Protein AF-A0A7S3HIJ9-F1 (afdb_monomer)

Mean predicted aligned error: 4.94 Å

Nearest PDB structures (foldseek):
  4xnn-assembly2_B  TM=7.256E-01  e=1.097E-03  Daphnia pulex
  5mcc-assembly1_A  TM=6.380E-01  e=1.237E-03  Daphnia pulex
  5oa5-assembly2_B  TM=7.187E-01  e=4.128E-03  Trichoderma reesei
  5mcc-assembly2_B  TM=6.391E-01  e=2.004E-03  Daphnia pulex
  4csi-assembly2_B  TM=5.732E-01  e=2.100E-02  Mycothermus thermophilus

Organism: NCBI:txid89044

Foldseek 3Di:
DAQPAPGADPPDWDWDKDWLDQFPDDDPNDEDLQCVVNFHAWMWTLWTDTQQKTWTFGKDFDASDDPPRTGDNVRIDPVTDTPDIGHPPDQCGHDDPSRVHHSSDDDDRDKDQDDDPNDGPDID

Sequence (124 aa):
VDMGADGPSCGCNVAFFLVSMPGQGGGDHYCDANCVGGHCCAEFDLLEMNVHTLQVTNHACSDYRKPPHDSQPSSCDHGGSPIVKFGNGAQDFGPGDRFTINADKPFEFKMEFPVEGGVLKGHI

Solvent-accessible surface area (backbone atoms only — not comparable to full-atom values): 6929 Å² total; per-residue (Å²): 87,71,64,58,90,84,37,47,50,95,92,48,72,55,73,46,68,48,52,41,62,41,15,80,59,68,96,88,19,65,28,27,30,78,24,59,96,78,18,13,12,35,25,37,34,70,32,43,26,33,33,56,32,42,33,24,33,44,16,58,39,77,41,80,84,53,85,60,17,45,31,59,72,92,46,28,36,66,84,45,51,74,79,42,78,39,55,85,85,58,51,61,38,18,69,43,90,83,19,76,42,33,44,72,47,72,48,88,82,82,81,43,71,51,63,56,96,88,38,80,74,54,71,87

pLDDT: mean 88.63, std 7.99, range [59.75, 96.81]

Secondary structure (DSSP, 8-state):
----SS-S-TT--EEEEEE-PPPSSSTT---BTT-GGG-B--EEEEEEEETTEEEEEEE--S--SSSS-PBPGGGS-SS-EEEEEE-SS-SSEESSTTSSEETTS---------EETTEE----

Radius of gyration: 16.37 Å; Cα contacts (8 Å, |Δi|>4): 286; chains: 1; bounding box: 32×30×43 Å

Structure (mmCIF, N/CA/C/O backbone):
data_AF-A0A7S3HIJ9-F1
#
_entry.id   AF-A0A7S3HIJ9-F1
#
loop_
_atom_site.group_PDB
_atom_site.id
_atom_site.type_symbol
_atom_site.label_atom_id
_atom_site.label_alt_id
_atom_site.label_comp_id
_atom_site.label_asym_id
_atom_site.label_entity_id
_atom_site.label_seq_id
_atom_site.pdbx_PDB_ins_code
_atom_site.Cartn_x
_atom_site.Cartn_y
_atom_site.Cartn_z
_atom_site.occupancy
_atom_site.B_iso_or_equiv
_atom_site.auth_seq_id
_atom_site.auth_comp_id
_atom_site.auth_asym_id
_atom_site.auth_atom_id
_atom_site.pdbx_PDB_model_num
ATOM 1 N N . VAL A 1 1 ? -11.502 -6.473 4.489 1.00 88.69 1 VAL A N 1
ATOM 2 C CA . VAL A 1 1 ? -10.280 -6.795 5.246 1.00 88.69 1 VAL A CA 1
ATOM 3 C C . VAL A 1 1 ? -10.690 -7.401 6.571 1.00 88.69 1 VAL A C 1
ATOM 5 O O . VAL A 1 1 ? -11.457 -6.787 7.302 1.00 88.69 1 VAL A O 1
ATOM 8 N N . ASP A 1 2 ? -10.231 -8.617 6.841 1.00 89.50 2 ASP A N 1
ATOM 9 C CA . ASP A 1 2 ? -10.400 -9.291 8.127 1.00 89.50 2 ASP A CA 1
ATOM 10 C C . ASP A 1 2 ? -9.009 -9.738 8.584 1.00 89.50 2 ASP A C 1
ATOM 12 O O . ASP A 1 2 ? -8.343 -10.491 7.873 1.00 89.50 2 ASP A O 1
ATOM 16 N N . MET A 1 3 ? -8.541 -9.198 9.710 1.00 85.75 3 MET A N 1
ATOM 17 C CA . MET A 1 3 ? -7.219 -9.499 10.267 1.00 85.75 3 MET A CA 1
ATOM 18 C C . MET A 1 3 ? -7.245 -10.690 11.239 1.00 85.75 3 MET A C 1
ATOM 20 O O . MET A 1 3 ? -6.184 -11.118 11.691 1.00 85.75 3 MET A O 1
ATOM 24 N N . GLY A 1 4 ? -8.424 -11.246 11.543 1.00 82.19 4 GLY A N 1
ATOM 25 C CA . GLY A 1 4 ? -8.604 -12.262 12.576 1.00 82.19 4 GLY A CA 1
ATOM 26 C C . GLY A 1 4 ? -8.505 -11.705 14.002 1.00 82.19 4 GLY A C 1
ATOM 27 O O . GLY A 1 4 ? -8.259 -10.520 14.217 1.00 82.19 4 GLY A O 1
ATOM 28 N N . ALA A 1 5 ? -8.719 -12.573 14.997 1.00 77.75 5 ALA A N 1
ATOM 29 C CA . ALA A 1 5 ? -8.605 -12.198 16.408 1.00 77.75 5 ALA A CA 1
ATOM 30 C C . ALA A 1 5 ? -7.161 -11.780 16.743 1.00 77.75 5 ALA A C 1
ATOM 32 O O . ALA A 1 5 ? -6.223 -12.486 16.376 1.00 77.75 5 ALA A O 1
ATOM 33 N N . ASP A 1 6 ? -7.008 -10.635 17.415 1.00 81.94 6 ASP A N 1
ATOM 34 C CA . ASP A 1 6 ? -5.747 -9.968 17.791 1.00 81.94 6 ASP A CA 1
ATOM 35 C C . ASP A 1 6 ? -4.863 -9.464 16.635 1.00 81.94 6 ASP A C 1
ATOM 37 O O . ASP A 1 6 ? -4.007 -8.610 16.864 1.00 81.94 6 ASP A O 1
ATOM 41 N N . GLY A 1 7 ? -5.099 -9.926 15.402 1.00 89.56 7 GLY A N 1
ATOM 42 C CA . GLY A 1 7 ? -4.424 -9.488 14.182 1.00 89.56 7 GLY A CA 1
ATOM 43 C C . GLY A 1 7 ? -2.884 -9.475 14.243 1.00 89.56 7 GLY A C 1
ATOM 44 O O . GLY A 1 7 ? -2.250 -9.930 15.197 1.00 89.56 7 GLY A O 1
ATOM 45 N N . PRO A 1 8 ? -2.215 -8.975 13.195 1.00 94.06 8 PRO A N 1
ATOM 46 C CA . PRO A 1 8 ? -0.783 -8.69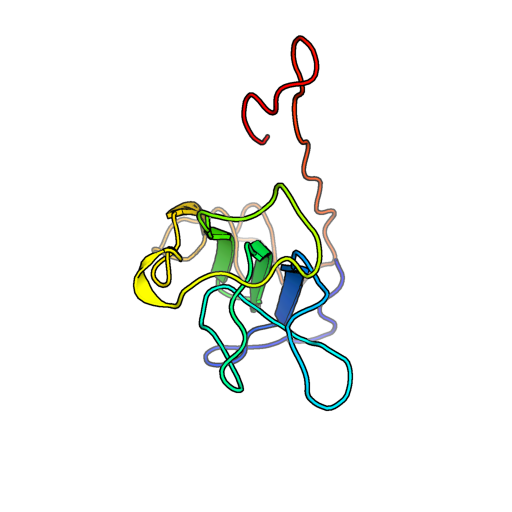6 13.242 1.00 94.06 8 PRO A CA 1
ATOM 47 C C . PRO A 1 8 ? -0.525 -7.498 14.162 1.00 94.06 8 PRO A C 1
ATOM 49 O O . PRO A 1 8 ? -1.180 -6.467 14.023 1.00 94.06 8 PRO A O 1
ATOM 52 N N . SER A 1 9 ? 0.451 -7.601 15.065 1.00 91.62 9 SER A N 1
ATOM 53 C CA . SER A 1 9 ? 0.818 -6.520 15.995 1.00 91.62 9 SER A CA 1
ATOM 54 C C . SER A 1 9 ? 2.098 -5.788 15.553 1.00 91.62 9 SER A C 1
ATOM 56 O O . SER A 1 9 ? 2.566 -5.933 14.422 1.00 91.62 9 SER A O 1
ATOM 58 N N . CYS A 1 10 ? 2.662 -4.964 16.438 1.00 91.75 10 CYS A N 1
ATOM 59 C CA . CYS A 1 10 ? 3.869 -4.180 16.202 1.00 91.75 10 CYS A CA 1
ATOM 60 C C . CYS A 1 10 ? 5.024 -5.042 15.666 1.00 91.75 10 CYS A C 1
ATOM 62 O O . CYS A 1 10 ? 5.379 -6.063 16.252 1.00 91.75 10 CYS A O 1
ATOM 64 N N . GLY A 1 11 ? 5.641 -4.584 14.575 1.00 92.56 11 GLY A N 1
ATOM 65 C CA . GLY A 1 11 ? 6.736 -5.284 13.897 1.00 92.56 11 GLY A CA 1
ATOM 66 C C . GLY A 1 11 ? 6.286 -6.251 12.798 1.00 92.56 11 GLY A C 1
ATOM 67 O O . GLY A 1 11 ? 7.115 -6.652 11.987 1.00 92.56 11 GLY A O 1
ATOM 68 N N . CYS A 1 12 ? 4.996 -6.584 12.719 1.00 95.12 12 CYS A N 1
ATOM 69 C CA . CYS A 1 12 ? 4.427 -7.296 11.577 1.00 95.12 12 CYS A CA 1
ATOM 70 C C . CYS A 1 12 ? 3.916 -6.308 10.516 1.00 95.12 12 CYS A C 1
ATOM 72 O O . CYS A 1 12 ? 3.445 -5.218 10.855 1.00 95.12 12 CYS A O 1
ATOM 74 N N . ASN A 1 13 ? 3.978 -6.721 9.247 1.00 95.06 13 ASN A N 1
ATOM 75 C CA . ASN A 1 13 ? 3.373 -6.028 8.111 1.00 95.06 13 ASN A CA 1
ATOM 76 C C . ASN A 1 13 ? 2.563 -7.044 7.294 1.00 95.06 13 ASN A C 1
ATOM 78 O O . ASN A 1 13 ? 3.116 -8.029 6.803 1.00 95.06 13 ASN A O 1
ATOM 82 N N . VAL A 1 14 ? 1.255 -6.827 7.194 1.00 94.88 14 VAL A N 1
ATOM 83 C CA . VAL A 1 14 ? 0.394 -7.498 6.221 1.00 94.88 14 VAL A CA 1
ATOM 84 C C . VAL A 1 14 ? 0.260 -6.569 5.032 1.00 94.88 14 VAL A C 1
ATOM 86 O O . VAL A 1 14 ? -0.377 -5.519 5.130 1.00 94.88 14 VAL A O 1
ATOM 89 N N . ALA A 1 15 ? 0.865 -6.993 3.927 1.00 95.94 15 ALA A N 1
ATOM 90 C CA . ALA A 1 15 ? 0.928 -6.224 2.702 1.00 95.94 15 ALA A CA 1
ATOM 91 C C . ALA A 1 15 ? -0.046 -6.771 1.647 1.00 95.94 15 ALA A C 1
ATOM 93 O O . ALA A 1 15 ? -0.108 -7.979 1.405 1.00 95.94 15 ALA A O 1
ATOM 94 N N . PHE A 1 16 ? -0.785 -5.878 0.995 1.00 95.69 16 PHE A N 1
ATOM 95 C CA . PHE A 1 16 ? -1.475 -6.139 -0.263 1.00 95.69 16 PHE A CA 1
ATOM 96 C C . PHE A 1 16 ? -1.103 -5.030 -1.239 1.00 95.69 16 PHE A C 1
ATOM 98 O O . PHE A 1 16 ? -1.376 -3.859 -0.989 1.00 95.69 16 PHE A O 1
ATOM 105 N N . PHE A 1 17 ? -0.449 -5.396 -2.331 1.00 96.75 17 PHE A N 1
ATOM 106 C CA . PHE A 1 17 ? 0.225 -4.447 -3.204 1.00 96.75 17 PHE A CA 1
ATOM 107 C C . PHE A 1 17 ? 0.254 -4.962 -4.640 1.00 96.75 17 PHE A C 1
ATOM 109 O O . PHE A 1 17 ? -0.045 -6.127 -4.918 1.00 96.75 17 PHE A O 1
ATOM 116 N N . LEU A 1 18 ? 0.554 -4.058 -5.565 1.00 95.25 18 LEU A N 1
ATOM 117 C CA . LEU A 1 18 ? 0.685 -4.334 -6.987 1.00 95.25 18 LEU A CA 1
ATOM 118 C C . LEU A 1 18 ? 2.113 -4.033 -7.413 1.00 95.25 18 LEU A C 1
ATOM 120 O O . LEU A 1 18 ? 2.640 -2.975 -7.090 1.00 95.25 18 LEU A O 1
ATOM 124 N N . VAL A 1 19 ? 2.695 -4.918 -8.211 1.00 93.94 19 VAL A N 1
ATOM 125 C CA . VAL A 1 19 ? 4.009 -4.716 -8.824 1.00 93.94 19 VAL A CA 1
ATOM 126 C C . VAL A 1 19 ? 3.908 -4.857 -10.332 1.00 93.94 19 VAL A C 1
ATOM 128 O O . VAL A 1 19 ? 3.107 -5.636 -10.858 1.00 93.94 19 VAL A O 1
ATOM 131 N N . SER A 1 20 ? 4.738 -4.107 -11.047 1.00 92.31 20 SER A N 1
ATOM 132 C CA . SER A 1 20 ? 4.823 -4.176 -12.505 1.00 92.31 20 SER A CA 1
ATOM 133 C C . SER A 1 20 ? 5.700 -5.352 -12.929 1.00 92.31 20 SER A C 1
ATOM 135 O O . SER A 1 20 ? 6.756 -5.166 -13.513 1.00 92.31 20 SER A O 1
ATOM 137 N N . MET A 1 21 ? 5.283 -6.576 -12.622 1.00 91.81 21 MET A N 1
ATOM 138 C CA . MET A 1 21 ? 5.952 -7.788 -13.103 1.00 91.81 21 MET A CA 1
ATOM 139 C C . MET A 1 21 ? 5.767 -7.968 -14.625 1.00 91.81 21 MET A C 1
ATOM 141 O O . MET A 1 21 ? 4.773 -7.499 -15.188 1.00 91.81 21 MET A O 1
ATOM 145 N N . PRO A 1 22 ? 6.670 -8.686 -15.320 1.00 90.50 22 PRO A N 1
ATOM 146 C CA . PRO A 1 22 ? 7.808 -9.441 -14.780 1.00 90.50 22 PRO A CA 1
ATOM 147 C C . PRO A 1 22 ? 9.105 -8.622 -14.665 1.00 90.50 22 PRO A C 1
ATOM 149 O O . PRO A 1 22 ? 9.388 -7.789 -15.531 1.00 90.50 22 PRO A O 1
ATOM 152 N N . GLY A 1 23 ? 9.928 -8.948 -13.661 1.00 87.12 23 GLY A N 1
ATOM 153 C CA . GLY A 1 23 ? 11.345 -8.565 -13.575 1.00 87.12 23 GLY A CA 1
ATOM 154 C C . GLY A 1 23 ? 12.256 -9.437 -14.458 1.00 87.12 23 GLY A C 1
ATOM 155 O O . GLY A 1 23 ? 11.876 -10.539 -14.879 1.00 87.12 23 GLY A O 1
ATOM 156 N N . GLN A 1 24 ? 13.467 -8.958 -14.783 1.00 79.94 24 GLN A N 1
ATOM 157 C CA . GLN A 1 24 ? 14.401 -9.711 -15.636 1.00 79.94 24 GLN A CA 1
ATOM 158 C C . GLN A 1 24 ? 15.154 -10.815 -14.893 1.00 79.94 24 GLN A C 1
ATOM 160 O O . GLN A 1 24 ? 16.245 -10.605 -14.378 1.00 79.94 24 GLN A O 1
ATOM 165 N N . GLY A 1 25 ? 14.652 -12.043 -15.010 1.00 73.06 25 GLY A N 1
ATOM 166 C CA . GLY A 1 25 ? 15.352 -13.252 -14.569 1.00 73.06 25 GLY A CA 1
ATOM 167 C C . GLY A 1 25 ? 14.912 -13.750 -13.193 1.00 73.06 25 GLY A C 1
ATOM 168 O O . GLY A 1 25 ? 14.113 -13.111 -12.525 1.00 73.06 25 GLY A O 1
ATOM 169 N N . GLY A 1 26 ? 15.413 -14.936 -12.826 1.00 67.06 26 GLY A N 1
ATOM 170 C CA . GLY A 1 26 ? 15.165 -15.591 -11.535 1.00 67.06 26 GLY A CA 1
ATOM 171 C C . GLY A 1 26 ? 13.742 -16.138 -11.320 1.00 67.06 26 GLY A C 1
ATOM 172 O O . GLY A 1 26 ? 12.756 -15.507 -11.677 1.00 67.06 26 GLY A O 1
ATOM 173 N N . GLY A 1 27 ? 13.654 -17.319 -10.693 1.00 79.19 27 GLY A N 1
ATOM 174 C CA . GLY A 1 27 ? 12.457 -17.834 -10.007 1.00 79.19 27 GLY A CA 1
ATOM 175 C C . GLY A 1 27 ? 11.097 -17.558 -10.665 1.00 79.19 27 GLY A C 1
ATOM 176 O O . GLY A 1 27 ? 10.807 -18.055 -11.749 1.00 79.19 27 GLY A O 1
ATOM 177 N N . ASP A 1 28 ? 10.256 -16.819 -9.947 1.00 88.81 28 ASP A N 1
ATOM 178 C CA . ASP A 1 28 ? 8.882 -16.435 -10.286 1.00 88.81 28 ASP A CA 1
ATOM 179 C C . ASP A 1 28 ? 8.780 -15.059 -10.973 1.00 88.81 28 ASP A C 1
ATOM 181 O O . ASP A 1 28 ? 7.675 -14.552 -11.169 1.00 88.81 28 ASP A O 1
ATOM 185 N N . HIS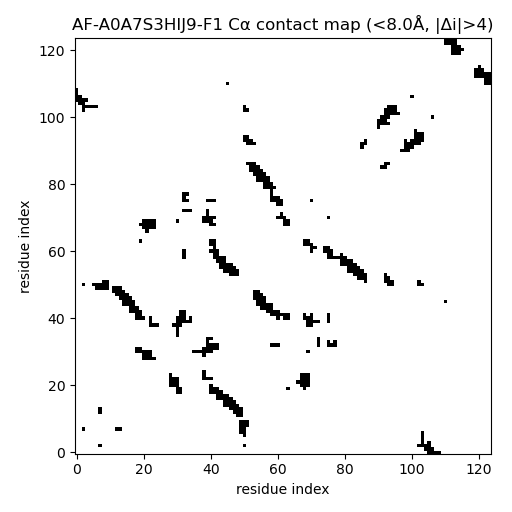 A 1 29 ? 9.915 -14.478 -11.384 1.00 90.88 29 HIS A N 1
ATOM 186 C CA . HIS A 1 29 ? 10.021 -13.155 -12.008 1.00 90.88 29 HIS A CA 1
ATOM 187 C C . HIS A 1 29 ? 9.552 -11.985 -11.136 1.00 90.88 29 HIS A C 1
ATOM 189 O O . HIS A 1 29 ? 9.166 -10.938 -11.671 1.00 90.88 29 HIS A O 1
ATOM 195 N N . TYR A 1 30 ? 9.556 -12.155 -9.814 1.00 93.31 30 TYR A N 1
ATOM 196 C CA . TYR A 1 30 ? 9.210 -11.088 -8.888 1.00 93.31 30 TYR A CA 1
ATOM 197 C C . TYR A 1 30 ? 10.169 -9.892 -9.006 1.00 93.31 30 TYR A C 1
ATOM 199 O O . TYR A 1 30 ? 11.370 -10.044 -9.234 1.00 93.31 30 TYR A O 1
ATOM 207 N N . CYS A 1 31 ? 9.605 -8.698 -8.860 1.00 93.31 31 CYS A N 1
ATOM 208 C CA . CYS A 1 31 ? 10.300 -7.422 -8.781 1.00 93.31 31 CYS A CA 1
ATOM 209 C C . CYS A 1 31 ? 9.471 -6.480 -7.902 1.00 93.31 31 CYS A C 1
ATOM 211 O O . CYS A 1 31 ? 8.253 -6.640 -7.818 1.00 93.31 31 CYS A O 1
ATOM 213 N N . ASP A 1 32 ? 10.119 -5.494 -7.290 1.00 95.25 32 ASP A N 1
ATOM 214 C CA . ASP A 1 32 ? 9.473 -4.432 -6.510 1.00 95.25 32 ASP A CA 1
ATOM 215 C C . ASP A 1 32 ? 10.308 -3.147 -6.549 1.00 95.25 32 ASP A C 1
ATOM 217 O O . ASP A 1 32 ? 11.369 -3.109 -7.181 1.00 95.25 3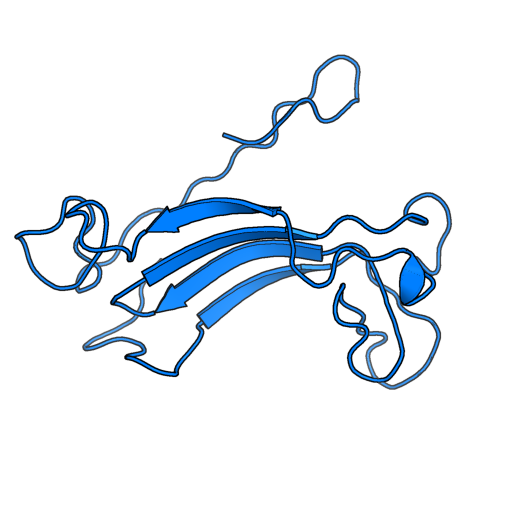2 ASP A O 1
ATOM 221 N N . ALA A 1 33 ? 9.850 -2.064 -5.922 1.00 95.88 33 ALA A N 1
ATOM 222 C CA . ALA A 1 33 ? 10.585 -0.804 -5.988 1.00 95.88 33 ALA A CA 1
ATOM 223 C C . ALA A 1 33 ? 11.857 -0.811 -5.132 1.00 95.88 33 ALA A C 1
ATOM 225 O O . ALA A 1 33 ? 12.765 -0.024 -5.398 1.00 95.88 33 ALA A O 1
ATOM 226 N N . ASN A 1 34 ? 11.948 -1.727 -4.163 1.00 95.44 34 ASN A N 1
ATOM 227 C CA . ASN A 1 34 ? 13.132 -1.959 -3.335 1.00 95.44 34 ASN A CA 1
ATOM 228 C C . ASN A 1 34 ? 14.200 -2.813 -4.033 1.00 95.44 34 ASN A C 1
ATOM 230 O O . ASN A 1 34 ? 15.292 -3.014 -3.490 1.00 95.44 34 ASN A O 1
ATOM 234 N N . CYS A 1 35 ? 13.914 -3.294 -5.244 1.00 92.94 35 CYS A N 1
ATOM 235 C CA . CYS A 1 35 ? 14.802 -4.132 -6.034 1.00 92.94 35 CYS A CA 1
ATOM 236 C C . CYS A 1 35 ? 15.193 -5.434 -5.325 1.00 92.94 35 CYS A C 1
ATOM 238 O O . CYS A 1 35 ? 16.348 -5.876 -5.418 1.00 92.94 35 CYS A O 1
ATOM 240 N N . VAL A 1 36 ? 14.271 -6.045 -4.577 1.00 91.44 36 VAL A N 1
ATOM 241 C CA . VAL A 1 36 ? 14.557 -7.296 -3.868 1.00 91.44 36 VAL A CA 1
ATOM 242 C C . VAL A 1 36 ? 14.982 -8.371 -4.871 1.00 91.44 36 VAL A C 1
ATOM 244 O O . VAL A 1 36 ? 14.394 -8.550 -5.933 1.00 91.44 36 VAL A O 1
ATOM 247 N N . GLY A 1 37 ? 16.079 -9.069 -4.565 1.00 88.62 37 GLY A N 1
ATO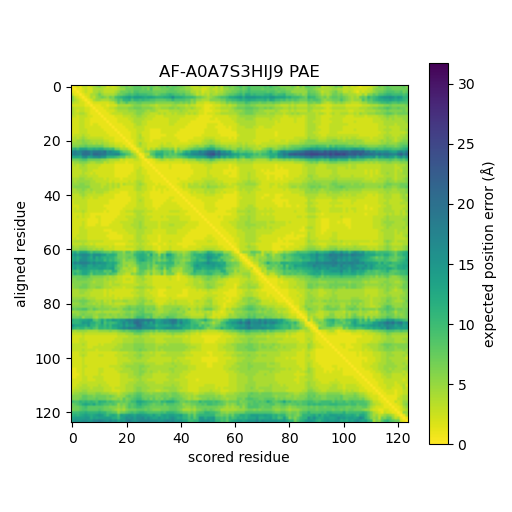M 248 C CA . GLY A 1 37 ? 16.659 -10.055 -5.484 1.00 88.62 37 GLY A CA 1
ATOM 249 C C . GLY A 1 37 ? 17.370 -9.456 -6.707 1.00 88.62 37 GLY A C 1
ATOM 250 O O . GLY A 1 37 ? 17.895 -10.213 -7.516 1.00 88.62 37 GLY A O 1
ATOM 251 N N . GLY A 1 38 ? 17.460 -8.126 -6.811 1.00 89.56 38 GLY A N 1
ATOM 252 C CA . GLY A 1 38 ? 18.141 -7.416 -7.896 1.00 89.56 38 GLY A CA 1
ATOM 253 C C . GLY A 1 38 ? 17.242 -7.016 -9.068 1.00 89.56 38 GLY A C 1
ATOM 254 O O . GLY A 1 38 ? 17.776 -6.560 -10.078 1.00 89.56 38 GLY A O 1
ATOM 255 N N . HIS A 1 39 ? 15.921 -7.166 -8.942 1.00 90.88 39 HIS A N 1
ATOM 256 C CA . HIS A 1 39 ? 14.942 -6.841 -9.985 1.00 90.88 39 HIS A CA 1
ATOM 257 C C . HIS A 1 39 ? 14.023 -5.727 -9.503 1.00 90.88 39 HIS A C 1
ATOM 259 O O . HIS A 1 39 ? 13.350 -5.885 -8.486 1.00 90.88 39 HIS A O 1
ATOM 265 N N . CYS A 1 40 ? 13.993 -4.608 -10.221 1.00 92.19 40 CYS A N 1
ATOM 266 C CA . CYS A 1 40 ? 13.266 -3.423 -9.783 1.00 92.19 40 CYS A CA 1
ATOM 267 C C . CYS A 1 40 ? 12.041 -3.203 -10.656 1.00 92.19 40 CYS A C 1
ATOM 269 O O . CYS A 1 40 ? 12.154 -3.241 -11.875 1.00 92.19 40 CYS A O 1
ATOM 271 N N . CYS A 1 41 ? 10.893 -2.857 -10.097 1.00 93.50 41 CYS A N 1
ATOM 272 C CA . CYS A 1 41 ? 9.774 -2.386 -10.907 1.00 93.50 41 CYS A CA 1
ATOM 273 C C . CYS A 1 41 ? 8.859 -1.463 -10.114 1.00 93.50 41 CYS A C 1
ATOM 275 O O . CYS A 1 41 ? 8.953 -1.377 -8.894 1.00 93.50 41 CYS A O 1
ATOM 277 N N . ALA A 1 42 ? 7.996 -0.727 -10.819 1.00 93.31 42 ALA A N 1
ATOM 278 C CA . ALA A 1 42 ? 7.044 0.156 -10.157 1.00 93.31 42 ALA A CA 1
ATOM 279 C C . ALA A 1 42 ? 6.095 -0.658 -9.267 1.00 93.31 42 ALA A C 1
ATOM 281 O O . ALA A 1 42 ? 5.570 -1.692 -9.697 1.00 93.31 42 ALA A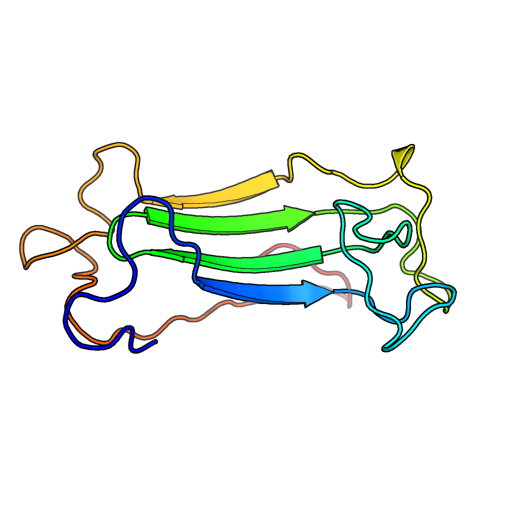 O 1
ATOM 282 N N . GLU A 1 43 ? 5.863 -0.141 -8.068 1.00 94.62 43 GLU A N 1
ATOM 283 C CA . GLU A 1 43 ? 5.108 -0.777 -6.995 1.00 94.62 43 GLU A CA 1
ATOM 284 C C . GLU A 1 43 ? 4.038 0.191 -6.478 1.00 94.62 43 GLU A C 1
ATOM 286 O O . GLU A 1 43 ? 4.208 1.416 -6.455 1.00 94.62 43 GLU A O 1
ATOM 291 N N . PHE A 1 44 ? 2.883 -0.355 -6.127 1.00 94.25 44 PHE A N 1
ATOM 292 C CA . PHE A 1 44 ? 1.798 0.390 -5.516 1.00 94.25 44 PHE A CA 1
ATOM 293 C C . PHE A 1 44 ? 1.250 -0.403 -4.340 1.00 94.25 44 PHE A C 1
ATOM 295 O O . PHE A 1 44 ? 0.528 -1.391 -4.515 1.00 94.25 44 PHE A O 1
ATOM 302 N N . ASP A 1 45 ? 1.553 0.076 -3.145 1.00 96.81 45 ASP A N 1
ATOM 303 C CA . ASP A 1 45 ? 1.135 -0.535 -1.902 1.00 96.81 45 ASP A CA 1
ATOM 304 C C . ASP A 1 45 ? -0.267 -0.081 -1.549 1.00 96.81 45 ASP A C 1
ATOM 306 O O . ASP A 1 45 ? -0.484 1.027 -1.055 1.00 96.81 45 ASP A O 1
ATOM 310 N N . LEU A 1 46 ? -1.241 -0.946 -1.830 1.00 94.62 46 LEU A N 1
ATOM 311 C CA . LEU A 1 46 ? -2.643 -0.684 -1.520 1.00 94.62 46 LEU A CA 1
ATOM 312 C C . LEU A 1 46 ? -2.878 -0.731 -0.010 1.00 94.62 46 LEU A C 1
ATOM 314 O O . LEU A 1 46 ? -3.708 0.015 0.495 1.00 94.62 46 LEU A O 1
ATOM 318 N N . LEU A 1 47 ? -2.182 -1.625 0.692 1.00 94.25 47 LEU A N 1
ATOM 319 C CA . LEU A 1 47 ? -2.249 -1.804 2.137 1.00 94.25 47 LEU A CA 1
ATOM 320 C C . LEU A 1 47 ? -0.891 -2.280 2.652 1.00 94.25 47 LEU A C 1
ATOM 322 O O . LEU A 1 47 ? -0.510 -3.404 2.356 1.00 94.25 47 LEU A O 1
ATOM 326 N N . GLU A 1 48 ? -0.224 -1.482 3.479 1.00 95.88 48 GLU A N 1
ATOM 327 C CA . GLU A 1 48 ? 0.842 -1.921 4.387 1.00 95.88 48 GLU A CA 1
ATOM 328 C C . GLU A 1 48 ? 0.384 -1.668 5.817 1.00 95.88 48 GLU A C 1
ATOM 330 O O . GLU A 1 48 ? 0.249 -0.517 6.248 1.00 95.88 48 GLU A O 1
ATOM 335 N N . MET A 1 49 ? 0.063 -2.724 6.559 1.00 94.31 49 MET A N 1
ATOM 336 C CA . MET A 1 49 ? -0.645 -2.531 7.820 1.00 94.31 49 MET A CA 1
ATOM 337 C C . MET A 1 49 ? -0.401 -3.609 8.866 1.00 94.31 49 MET A C 1
ATOM 339 O O . MET A 1 49 ? -0.012 -4.743 8.597 1.00 94.31 49 MET A O 1
ATOM 343 N N . ASN A 1 50 ? -0.721 -3.236 10.093 1.00 94.75 50 ASN A N 1
ATOM 344 C CA . ASN A 1 50 ? -1.010 -4.122 11.211 1.00 94.75 50 ASN A CA 1
ATOM 345 C C . ASN A 1 50 ? -2.180 -3.503 11.994 1.00 94.75 50 ASN A C 1
ATOM 347 O O . ASN A 1 50 ? -2.739 -2.501 11.553 1.00 94.75 50 ASN A O 1
ATOM 351 N N . VAL A 1 51 ? -2.576 -4.045 13.145 1.00 93.44 51 VAL A N 1
ATOM 352 C CA . VAL A 1 51 ? -3.739 -3.498 13.876 1.00 93.44 51 VAL A CA 1
ATOM 353 C C . VAL A 1 51 ? -3.529 -2.069 14.403 1.00 93.44 51 VAL A C 1
ATOM 355 O O . VAL A 1 51 ? -4.485 -1.424 14.819 1.00 93.44 51 VAL A O 1
ATOM 358 N N . HIS A 1 52 ? -2.300 -1.544 14.398 1.00 92.44 52 HIS A N 1
ATOM 359 C CA . HIS A 1 52 ? -1.956 -0.229 14.953 1.00 92.44 52 HIS A CA 1
ATOM 360 C C . HIS A 1 52 ? -1.680 0.850 13.901 1.00 92.44 52 HIS A C 1
ATOM 362 O O . HIS A 1 52 ? -1.701 2.035 14.231 1.00 92.44 52 HIS A O 1
ATOM 368 N N . THR A 1 53 ? -1.372 0.465 12.664 1.00 93.50 53 THR A N 1
ATOM 369 C CA . THR A 1 53 ? -0.978 1.395 11.603 1.00 93.50 53 THR A CA 1
ATOM 370 C C . THR A 1 53 ? -1.413 0.860 10.250 1.00 93.50 53 THR A C 1
ATOM 372 O O . THR A 1 53 ? -1.388 -0.347 10.023 1.00 93.50 53 THR A O 1
ATOM 375 N N . LEU A 1 54 ? -1.769 1.768 9.347 1.00 93.62 54 LEU A N 1
ATOM 376 C CA . LEU A 1 54 ? -2.076 1.469 7.953 1.00 93.62 54 LEU A CA 1
ATOM 377 C C . LEU A 1 54 ? -1.446 2.545 7.081 1.00 93.62 54 LEU A C 1
ATOM 379 O O . LEU A 1 54 ? -1.595 3.740 7.353 1.00 93.62 54 LEU A O 1
ATOM 383 N N . GLN A 1 55 ? -0.756 2.114 6.036 1.00 94.00 55 GLN A N 1
ATOM 384 C CA . GLN A 1 55 ? -0.164 2.984 5.040 1.00 94.00 55 GLN A CA 1
ATOM 385 C C . GLN A 1 55 ? -0.568 2.527 3.639 1.00 94.00 55 GLN A C 1
ATOM 387 O O . GLN A 1 55 ? -0.743 1.337 3.382 1.00 94.00 55 GLN A O 1
ATOM 392 N N . VAL A 1 56 ? -0.745 3.505 2.761 1.00 94.38 56 VAL A N 1
ATOM 393 C CA . VAL A 1 56 ? -0.907 3.305 1.324 1.00 94.38 56 VAL A CA 1
ATOM 394 C C . VAL A 1 56 ? 0.173 4.141 0.654 1.00 94.38 56 VAL A C 1
ATOM 396 O O . VAL A 1 56 ? 0.291 5.336 0.959 1.00 94.38 56 VAL A O 1
ATOM 399 N N . THR A 1 57 ? 0.961 3.530 -0.224 1.00 94.62 57 THR A N 1
ATOM 400 C CA . THR A 1 57 ? 2.202 4.126 -0.735 1.00 94.62 57 THR A CA 1
ATOM 401 C C . THR A 1 57 ? 2.327 3.899 -2.231 1.00 94.62 57 THR A C 1
ATOM 403 O O . THR A 1 57 ? 2.125 2.794 -2.724 1.00 94.62 57 THR A O 1
ATOM 406 N N . ASN A 1 58 ? 2.678 4.943 -2.984 1.00 92.81 58 ASN A N 1
ATOM 407 C CA . ASN A 1 58 ? 3.103 4.759 -4.367 1.00 92.81 58 ASN A CA 1
ATOM 408 C C . ASN A 1 58 ? 4.630 4.725 -4.451 1.00 92.81 58 ASN A C 1
ATOM 410 O O . ASN A 1 58 ? 5.299 5.590 -3.887 1.00 92.81 58 ASN A O 1
ATOM 414 N N . HIS A 1 59 ? 5.159 3.817 -5.263 1.00 94.25 59 HIS A N 1
ATOM 415 C CA . HIS A 1 59 ? 6.579 3.714 -5.565 1.00 94.25 59 HIS A CA 1
ATOM 416 C C . HIS A 1 59 ? 6.786 3.780 -7.080 1.0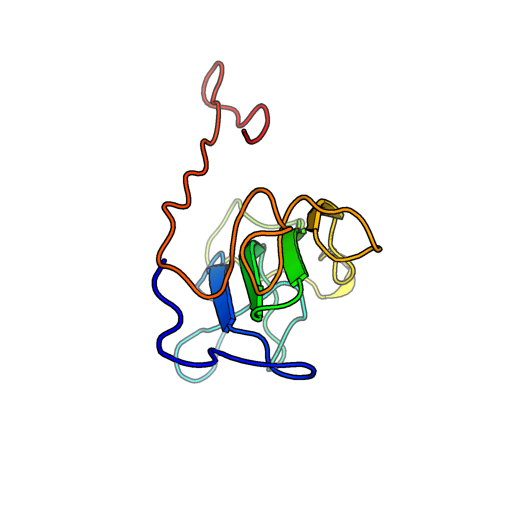0 94.25 59 HIS A C 1
ATOM 418 O O . HIS A 1 59 ? 6.630 2.810 -7.825 1.00 94.25 59 HIS A O 1
ATOM 424 N N . ALA A 1 60 ? 7.092 4.981 -7.568 1.00 90.62 60 ALA A N 1
ATOM 425 C CA . ALA A 1 60 ? 7.283 5.198 -8.994 1.00 90.62 60 ALA A CA 1
ATOM 426 C C . ALA A 1 60 ? 8.668 4.712 -9.442 1.00 90.62 60 ALA A C 1
ATOM 428 O O . ALA A 1 60 ? 9.670 5.002 -8.792 1.00 90.62 60 ALA A O 1
ATOM 429 N N . CYS A 1 61 ? 8.720 4.060 -10.604 1.00 91.56 61 CYS A N 1
ATOM 430 C CA . CYS A 1 61 ? 9.958 3.775 -11.325 1.00 91.56 61 CYS A CA 1
ATOM 431 C C . CYS A 1 61 ? 9.877 4.300 -12.767 1.00 91.56 61 CYS A C 1
ATOM 433 O O . CYS A 1 61 ? 8.792 4.559 -13.296 1.00 91.56 61 CYS A O 1
ATOM 435 N N . SER A 1 62 ? 11.023 4.485 -13.425 1.00 81.06 62 SER A N 1
ATOM 436 C CA . SER A 1 62 ? 11.078 5.176 -14.722 1.00 81.06 62 SER A CA 1
ATOM 437 C C . SER A 1 62 ? 10.645 4.352 -15.946 1.00 81.06 62 SER A C 1
ATOM 439 O O . SER A 1 62 ? 10.341 4.961 -16.972 1.00 81.06 62 SER A O 1
ATOM 441 N N . ASP A 1 63 ? 10.653 3.011 -15.891 1.00 73.19 63 ASP A N 1
ATOM 442 C CA . ASP A 1 63 ? 10.389 2.153 -17.063 1.00 73.19 63 ASP A CA 1
ATOM 443 C C . ASP A 1 63 ? 9.171 1.228 -16.894 1.00 73.19 63 ASP A C 1
ATOM 445 O O . ASP A 1 63 ? 9.273 0.054 -16.559 1.00 73.19 63 ASP A O 1
ATOM 449 N N . TYR A 1 64 ? 7.985 1.775 -17.169 1.00 73.44 64 TYR A N 1
ATOM 450 C CA . TYR A 1 64 ? 6.712 1.037 -17.204 1.00 73.44 64 TYR A CA 1
ATOM 451 C C . TYR A 1 64 ? 6.209 0.776 -18.635 1.00 73.44 64 TYR A C 1
ATOM 453 O O . TYR A 1 64 ? 5.134 0.213 -18.833 1.00 73.44 64 TYR A O 1
ATOM 461 N N . ARG A 1 65 ? 6.944 1.215 -19.667 1.00 69.38 65 ARG A N 1
ATOM 462 C CA . ARG A 1 65 ? 6.422 1.282 -21.047 1.00 69.38 65 ARG A CA 1
ATOM 463 C C . ARG A 1 65 ? 6.737 0.061 -21.899 1.00 69.38 65 ARG A C 1
ATOM 465 O O . ARG A 1 65 ? 6.098 -0.103 -22.940 1.00 69.38 65 ARG A O 1
ATOM 472 N N . LYS A 1 66 ? 7.718 -0.762 -21.523 1.00 66.12 66 LYS A N 1
ATOM 473 C CA . LYS A 1 66 ? 8.105 -1.949 -22.293 1.00 66.12 66 LYS A CA 1
ATOM 474 C C . LYS A 1 66 ? 8.390 -3.127 -21.361 1.00 66.12 66 LYS A C 1
ATOM 476 O O . LYS A 1 66 ? 9.125 -2.939 -20.402 1.00 66.12 66 LYS A O 1
ATOM 481 N N . PRO A 1 67 ? 7.843 -4.322 -21.637 1.00 72.44 67 PRO A N 1
ATOM 482 C CA . PRO A 1 67 ? 8.222 -5.518 -20.905 1.00 72.44 67 PRO A CA 1
ATOM 483 C C . PRO A 1 67 ? 9.624 -6.000 -21.330 1.00 72.44 67 PRO A C 1
ATOM 485 O O . PRO A 1 67 ? 10.010 -5.805 -22.490 1.00 72.44 67 PRO A O 1
ATOM 488 N N . PRO A 1 68 ? 10.349 -6.707 -20.447 1.00 74.12 68 PRO A N 1
ATOM 489 C CA . PRO A 1 68 ? 10.057 -6.868 -19.018 1.00 74.12 68 PRO A CA 1
ATOM 490 C C . PRO A 1 68 ? 10.197 -5.521 -18.295 1.00 74.12 68 PRO A C 1
ATOM 492 O O . PRO A 1 68 ? 11.056 -4.720 -18.652 1.00 74.12 68 PRO A O 1
ATOM 495 N N . HIS A 1 69 ? 9.312 -5.266 -17.334 1.00 80.94 69 HIS A N 1
ATOM 496 C CA . HIS A 1 69 ? 9.101 -3.964 -16.686 1.00 80.94 69 HIS A CA 1
ATOM 497 C C . HIS A 1 69 ? 10.156 -3.690 -15.602 1.00 80.94 69 HIS A C 1
ATOM 499 O O . HIS A 1 69 ? 9.850 -3.258 -14.493 1.00 80.94 69 HIS A O 1
ATOM 505 N N . ASP A 1 70 ? 11.408 -3.985 -15.941 1.00 81.94 70 ASP A N 1
ATOM 506 C CA . ASP A 1 70 ? 12.548 -3.946 -15.042 1.00 81.94 70 ASP A CA 1
ATOM 507 C C . ASP A 1 70 ? 13.231 -2.577 -15.122 1.00 81.94 70 ASP A C 1
ATOM 509 O O . ASP A 1 70 ? 13.641 -2.108 -16.186 1.00 81.94 70 ASP A O 1
ATOM 513 N N . SER A 1 71 ? 13.311 -1.911 -13.981 1.00 87.94 71 SER A N 1
ATOM 514 C CA . SER A 1 71 ? 13.857 -0.572 -13.818 1.00 87.94 71 SER A CA 1
ATOM 515 C C . SER A 1 71 ? 15.285 -0.627 -13.283 1.00 87.94 71 SER A C 1
ATOM 517 O O . SER A 1 71 ? 15.730 -1.608 -12.698 1.00 87.94 71 SER A O 1
ATOM 519 N N . GLN A 1 72 ? 16.040 0.453 -13.474 1.00 89.44 72 GLN A N 1
ATOM 520 C CA . GLN A 1 72 ? 17.329 0.584 -12.799 1.00 89.44 72 GLN A CA 1
ATOM 521 C C . GLN A 1 72 ? 17.086 0.936 -11.325 1.00 89.44 72 GLN A C 1
ATOM 523 O O . GLN A 1 72 ? 16.205 1.751 -11.052 1.00 89.44 72 GLN A O 1
ATOM 528 N N . PRO A 1 73 ? 17.891 0.436 -10.370 1.00 89.81 73 PRO A N 1
ATOM 529 C CA . PRO A 1 73 ? 17.688 0.747 -8.956 1.00 89.81 73 PRO A CA 1
ATOM 530 C C . PRO A 1 73 ? 17.630 2.246 -8.653 1.00 89.81 73 PRO A C 1
ATOM 532 O O . PRO A 1 73 ? 16.819 2.692 -7.852 1.00 89.81 73 PRO A O 1
ATOM 535 N N . SER A 1 74 ? 18.447 3.056 -9.329 1.00 92.56 74 SER A N 1
ATOM 536 C CA . SER A 1 74 ? 18.466 4.512 -9.141 1.00 92.56 74 SER A CA 1
ATOM 537 C C . SER A 1 74 ? 17.226 5.236 -9.667 1.00 92.56 74 SER A C 1
ATOM 539 O O . SER A 1 74 ? 17.086 6.433 -9.423 1.00 92.56 74 SER A O 1
ATOM 541 N N . SER A 1 75 ? 16.361 4.551 -10.417 1.00 90.94 75 SER A N 1
ATOM 542 C CA . SER A 1 75 ? 15.164 5.140 -11.005 1.00 90.94 75 SER A CA 1
ATOM 543 C C . SER A 1 75 ? 13.872 4.791 -10.278 1.00 90.94 75 SER A C 1
ATOM 545 O O . SER A 1 75 ? 12.829 5.300 -10.684 1.00 90.94 75 SER A O 1
ATOM 547 N N . CYS A 1 76 ? 13.947 3.978 -9.222 1.00 92.94 76 CYS A N 1
ATOM 548 C CA . CYS A 1 76 ? 12.829 3.667 -8.342 1.00 92.94 76 CYS A CA 1
ATOM 549 C C . CYS A 1 76 ? 12.820 4.551 -7.091 1.00 92.94 76 CYS A C 1
ATOM 551 O O . CYS A 1 76 ? 13.863 4.854 -6.506 1.00 92.94 76 CYS A O 1
ATOM 553 N N . ASP A 1 77 ? 11.622 4.950 -6.674 1.00 94.38 77 ASP A N 1
ATOM 554 C CA . ASP A 1 77 ? 11.377 5.611 -5.397 1.00 94.38 77 ASP A CA 1
ATOM 555 C C . ASP A 1 77 ? 11.308 4.576 -4.265 1.00 94.38 77 ASP A C 1
ATOM 557 O O . ASP A 1 77 ? 10.238 4.082 -3.922 1.00 94.38 77 ASP A O 1
ATOM 561 N N . HIS A 1 78 ? 12.463 4.245 -3.684 1.00 94.38 78 HIS A N 1
ATOM 562 C CA . HIS A 1 78 ? 12.576 3.289 -2.568 1.00 94.38 78 HIS A CA 1
ATOM 563 C C . HIS A 1 78 ? 11.863 3.763 -1.299 1.00 94.38 78 HIS A C 1
ATOM 565 O O . HIS A 1 78 ? 11.350 2.959 -0.531 1.00 94.38 78 HIS A O 1
ATOM 571 N N . GLY A 1 79 ? 11.859 5.076 -1.050 1.00 93.12 79 GLY A N 1
ATOM 572 C CA . GLY A 1 79 ? 11.192 5.647 0.123 1.00 93.12 79 GLY A CA 1
ATOM 573 C C . GLY A 1 79 ? 9.675 5.687 -0.032 1.00 93.12 79 GLY A C 1
ATOM 574 O O . GLY A 1 79 ? 8.957 5.735 0.968 1.00 93.12 79 GLY A O 1
ATOM 575 N N . GLY A 1 80 ? 9.218 5.662 -1.282 1.00 92.44 80 GLY A N 1
ATOM 576 C CA . GLY A 1 80 ? 7.830 5.819 -1.642 1.00 92.44 80 GLY A CA 1
ATOM 577 C C . GLY A 1 80 ? 7.314 7.219 -1.352 1.00 92.44 80 GLY A C 1
ATOM 578 O O . GLY A 1 80 ? 7.929 8.058 -0.685 1.00 92.44 80 GLY A O 1
ATOM 579 N N . SER A 1 81 ? 6.103 7.453 -1.827 1.00 89.69 81 SER A N 1
ATOM 580 C CA . SER A 1 81 ? 5.325 8.641 -1.520 1.00 89.69 81 SER A CA 1
ATOM 581 C C . SER A 1 81 ? 4.039 8.195 -0.814 1.00 89.69 81 SER A C 1
ATOM 583 O O . SER A 1 81 ? 3.075 7.829 -1.487 1.00 89.69 81 SER A O 1
ATOM 585 N N . PRO A 1 82 ? 4.013 8.147 0.536 1.00 86.00 82 PRO A N 1
ATOM 586 C CA . PRO A 1 82 ? 2.827 7.739 1.283 1.00 86.00 82 PRO A CA 1
ATOM 587 C C . PRO A 1 82 ? 1.680 8.721 1.066 1.00 86.00 82 PRO A C 1
ATOM 589 O O . PRO A 1 82 ? 1.838 9.929 1.247 1.00 86.00 82 PRO A O 1
ATOM 592 N N . ILE A 1 83 ? 0.516 8.190 0.713 1.00 84.69 83 ILE A N 1
ATOM 593 C CA . ILE A 1 83 ? -0.682 8.968 0.363 1.00 84.69 83 ILE A CA 1
ATOM 594 C C . ILE A 1 83 ? -1.758 8.873 1.443 1.00 84.69 83 ILE A C 1
ATOM 596 O O . ILE A 1 83 ? -2.508 9.819 1.669 1.00 84.69 83 ILE A O 1
ATOM 600 N N . VAL A 1 84 ? -1.770 7.764 2.181 1.00 85.62 84 VAL A N 1
ATOM 601 C CA .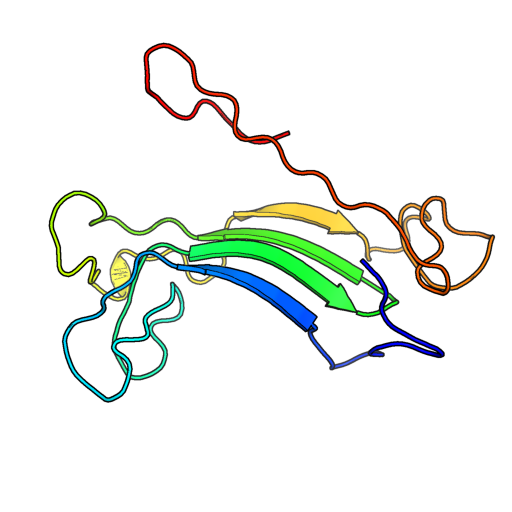 VAL A 1 84 ? -2.544 7.586 3.410 1.00 85.62 84 VAL A CA 1
ATOM 602 C C . VAL A 1 84 ? -1.596 7.058 4.467 1.00 85.62 84 VAL A C 1
ATOM 604 O O . VAL A 1 84 ? -0.822 6.139 4.208 1.00 85.62 84 VAL A O 1
ATOM 607 N N . LYS A 1 85 ? -1.657 7.639 5.665 1.00 87.25 85 LYS A N 1
ATOM 608 C CA . LYS A 1 85 ? -0.871 7.184 6.808 1.00 87.25 85 LYS A CA 1
ATOM 609 C C . LYS A 1 85 ? -1.654 7.355 8.098 1.00 87.25 85 LYS A C 1
ATOM 611 O O . LYS A 1 85 ? -1.749 8.458 8.637 1.00 87.25 85 LYS A O 1
ATOM 616 N N . PHE A 1 86 ? -2.165 6.249 8.619 1.00 86.44 86 PHE A N 1
ATOM 617 C CA . PHE A 1 86 ? -2.737 6.175 9.956 1.00 86.44 86 PHE A CA 1
ATOM 618 C C . PHE A 1 86 ? -1.732 5.512 10.895 1.00 86.44 86 PHE A C 1
ATOM 620 O O . PHE A 1 86 ? -1.147 4.505 10.523 1.00 86.44 86 PHE A O 1
ATOM 627 N N . GLY A 1 87 ? -1.516 6.064 12.094 1.00 73.44 87 GLY A N 1
ATOM 628 C CA . GLY A 1 87 ? -0.533 5.520 13.052 1.00 73.44 87 GLY A CA 1
ATOM 629 C C . GLY A 1 87 ? 0.273 6.551 13.856 1.00 73.44 87 GLY A C 1
ATOM 630 O O . GLY A 1 87 ? 1.084 6.177 14.696 1.00 73.44 87 GLY A O 1
ATOM 631 N N . ASN A 1 88 ? 0.035 7.856 13.668 1.00 66.81 88 ASN A N 1
ATOM 632 C CA . ASN A 1 88 ? 0.781 8.940 14.334 1.00 66.81 88 ASN A CA 1
ATOM 633 C C . ASN A 1 88 ? 0.050 9.556 15.549 1.00 66.81 88 ASN A C 1
ATOM 635 O O . ASN A 1 88 ? 0.095 10.765 15.764 1.00 66.81 88 ASN A O 1
ATOM 639 N N . GLY A 1 89 ? -0.667 8.748 16.336 1.00 66.94 89 GLY A N 1
ATOM 640 C CA . GLY A 1 89 ? -1.429 9.224 17.504 1.00 66.94 89 GLY A CA 1
ATOM 641 C C . GLY A 1 89 ? -2.795 9.849 17.183 1.00 66.94 89 GLY A C 1
ATOM 642 O O . GLY A 1 89 ? -3.506 10.260 18.100 1.00 66.94 89 GLY A O 1
ATOM 643 N N . ALA A 1 90 ? -3.182 9.885 15.907 1.00 79.44 90 ALA A N 1
ATOM 644 C CA . ALA A 1 90 ? -4.551 10.167 15.490 1.00 79.44 90 ALA A CA 1
ATOM 645 C C . ALA A 1 90 ? -5.479 8.984 15.818 1.00 79.44 90 ALA A C 1
ATOM 647 O O . ALA A 1 90 ? -5.032 7.841 15.929 1.00 79.44 90 ALA A O 1
ATOM 648 N N . GLN A 1 91 ? -6.774 9.260 15.980 1.00 90.56 91 GLN A N 1
ATOM 649 C CA . GLN A 1 91 ? -7.785 8.250 16.315 1.00 90.56 91 GLN A CA 1
ATOM 650 C C . GLN A 1 91 ? -8.457 7.644 15.071 1.00 90.56 91 GLN A C 1
ATOM 652 O O . GLN A 1 91 ? -9.491 7.002 15.196 1.00 90.56 91 GLN A O 1
ATOM 657 N N . ASP A 1 92 ? -7.880 7.805 13.878 1.00 92.94 92 ASP A N 1
ATOM 658 C CA . ASP A 1 92 ? -8.502 7.340 12.631 1.00 92.94 92 ASP A CA 1
ATOM 659 C C . ASP A 1 92 ? -8.521 5.808 12.511 1.00 92.94 92 ASP A C 1
ATOM 661 O O . ASP A 1 92 ? -9.524 5.237 12.095 1.00 92.94 92 ASP A O 1
ATOM 665 N N . PHE A 1 93 ? -7.439 5.133 12.911 1.00 93.50 93 PHE A N 1
ATOM 666 C CA . PHE A 1 93 ? -7.280 3.681 12.789 1.00 93.50 93 PHE A CA 1
ATOM 667 C C . PHE A 1 93 ? -6.501 3.117 13.980 1.00 93.50 93 PHE A C 1
ATOM 669 O O . PHE A 1 93 ? -5.475 3.677 14.372 1.00 93.50 93 PHE A O 1
ATOM 676 N N . GLY A 1 94 ? -6.969 2.005 14.543 1.00 93.25 94 GLY A N 1
ATOM 677 C CA . GLY A 1 94 ? -6.285 1.296 15.623 1.00 93.25 94 GLY A CA 1
ATOM 678 C C . GLY A 1 94 ? -7.195 0.304 16.353 1.00 93.25 94 GLY A C 1
ATOM 679 O O . GLY A 1 94 ? -8.375 0.198 16.017 1.00 93.25 94 GLY A O 1
ATOM 680 N N . PRO A 1 95 ? -6.689 -0.407 17.375 1.00 92.06 95 PRO A N 1
ATOM 681 C CA . PRO A 1 95 ? -7.474 -1.405 18.096 1.00 92.06 95 PRO A CA 1
ATOM 682 C C . PRO A 1 95 ? -8.433 -0.760 19.109 1.00 92.06 95 PRO A C 1
ATOM 684 O O . PRO A 1 95 ? -8.053 0.113 19.903 1.00 92.06 95 PRO A O 1
ATOM 687 N N . GLY A 1 96 ? -9.676 -1.227 19.121 1.00 92.19 96 GLY A N 1
ATOM 688 C CA . GLY A 1 96 ? -10.725 -0.838 20.052 1.00 92.19 96 GLY A CA 1
ATOM 689 C C . GLY A 1 96 ? -11.635 0.289 19.559 1.00 92.19 96 GLY A C 1
ATOM 690 O O . GLY A 1 96 ? -11.311 1.079 18.676 1.00 92.19 96 GLY A O 1
ATOM 691 N N . ASP A 1 97 ? -12.797 0.406 20.203 1.00 94.31 97 ASP A N 1
ATOM 692 C CA . ASP A 1 97 ? -13.897 1.290 19.780 1.00 94.31 97 ASP A CA 1
ATOM 693 C C . ASP A 1 97 ? -13.619 2.800 19.933 1.00 94.31 97 ASP A C 1
ATOM 695 O O . ASP A 1 97 ? -14.478 3.623 19.626 1.00 94.31 97 ASP A O 1
ATOM 699 N N . ARG A 1 98 ? -12.427 3.187 20.405 1.00 93.50 98 ARG A N 1
ATOM 700 C CA . ARG A 1 98 ? -11.998 4.596 20.445 1.00 93.50 98 ARG A CA 1
ATOM 701 C C . ARG A 1 98 ? -11.512 5.115 19.090 1.00 93.50 98 ARG A C 1
ATOM 703 O O . ARG A 1 98 ? -11.362 6.323 18.945 1.00 93.50 98 ARG A O 1
ATOM 710 N N . PHE A 1 99 ? -11.187 4.218 18.161 1.00 93.88 99 PHE A N 1
ATOM 711 C CA . PHE A 1 99 ? -10.726 4.574 16.825 1.00 93.88 9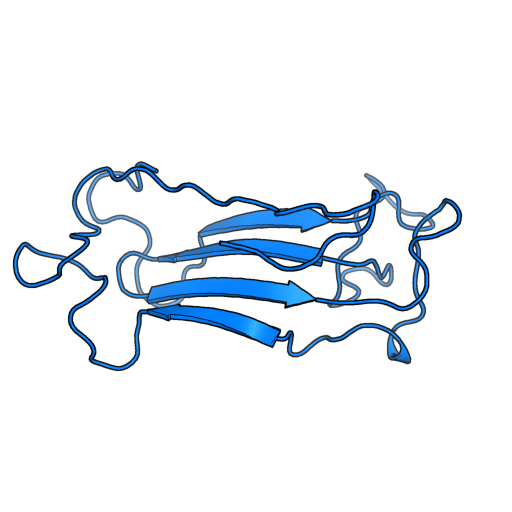9 PHE A CA 1
ATOM 712 C C . PHE A 1 99 ? -11.902 4.608 15.846 1.00 93.88 99 PHE A C 1
ATOM 714 O O . PHE A 1 99 ? -12.839 3.821 15.973 1.00 93.88 99 PHE A O 1
ATOM 721 N N . THR A 1 100 ? -11.853 5.506 14.861 1.00 94.88 100 THR A N 1
ATOM 722 C CA . THR A 1 100 ? -12.870 5.608 13.803 1.00 94.88 100 THR A CA 1
ATOM 723 C C . THR A 1 100 ? -12.969 4.307 13.012 1.00 94.88 100 THR A C 1
ATOM 725 O O . THR A 1 100 ? -14.067 3.793 12.803 1.00 94.88 100 THR A O 1
ATOM 728 N N . ILE A 1 101 ? -11.825 3.745 12.631 1.00 93.56 101 ILE A N 1
ATOM 729 C CA . ILE A 1 101 ? -11.698 2.393 12.102 1.00 93.56 101 ILE A CA 1
ATOM 730 C C . ILE A 1 101 ? -11.110 1.530 13.218 1.00 93.56 101 ILE A C 1
ATOM 732 O O . ILE A 1 101 ? -9.911 1.574 13.498 1.00 93.56 101 ILE A O 1
ATOM 736 N N . ASN A 1 102 ? -11.976 0.757 13.872 1.00 93.75 102 ASN A N 1
ATOM 737 C CA . ASN A 1 102 ? -11.556 -0.235 14.853 1.00 93.75 102 ASN A CA 1
ATOM 738 C C . ASN A 1 102 ? -10.961 -1.453 14.126 1.00 93.75 102 ASN A C 1
ATOM 740 O O . ASN A 1 102 ? -11.697 -2.239 13.530 1.00 93.75 102 ASN A O 1
ATOM 744 N N . ALA A 1 103 ? -9.643 -1.612 14.214 1.00 92.69 103 ALA A N 1
ATOM 745 C CA . ALA A 1 103 ? -8.887 -2.685 13.574 1.00 92.69 103 ALA A CA 1
ATOM 746 C C . ALA A 1 103 ? -9.113 -4.076 14.202 1.00 92.69 103 ALA A C 1
ATOM 748 O O . ALA A 1 103 ? -8.765 -5.076 13.579 1.00 92.69 103 ALA A O 1
ATOM 749 N N . ASP A 1 104 ? -9.745 -4.163 15.382 1.00 92.50 104 ASP A N 1
ATOM 750 C CA . ASP A 1 104 ? -10.159 -5.440 15.994 1.00 92.50 104 ASP A CA 1
ATOM 751 C C . ASP A 1 104 ? -11.420 -6.023 15.330 1.00 92.50 104 ASP A C 1
ATOM 753 O O . ASP A 1 104 ? -11.898 -7.098 15.700 1.00 92.50 104 ASP A O 1
ATOM 757 N N . LYS A 1 105 ? -12.019 -5.287 14.386 1.00 93.62 105 LYS A N 1
ATOM 758 C CA . LYS A 1 105 ? -13.223 -5.680 13.654 1.00 93.62 105 LYS A CA 1
ATOM 759 C C . LYS A 1 105 ? -12.931 -5.713 12.151 1.00 93.62 105 LYS A C 1
ATOM 761 O O . LYS A 1 105 ? -12.147 -4.901 11.661 1.00 93.62 105 LYS A O 1
ATOM 766 N N . PRO A 1 106 ? -13.596 -6.598 11.388 1.00 94.38 106 PRO A N 1
ATOM 767 C CA . PRO A 1 106 ? -13.524 -6.553 9.936 1.00 94.38 106 PRO A CA 1
ATOM 768 C C . PRO A 1 106 ? -13.988 -5.196 9.397 1.00 94.38 106 PRO A C 1
ATOM 770 O O . PRO A 1 106 ? -14.987 -4.641 9.861 1.00 94.38 106 PRO A O 1
ATOM 773 N N . PHE A 1 107 ? -13.295 -4.693 8.379 1.00 93.38 107 PHE A N 1
ATOM 774 C CA . PHE A 1 107 ? -13.623 -3.435 7.709 1.00 93.38 107 PHE A CA 1
ATOM 775 C C . PHE A 1 107 ? -13.505 -3.570 6.191 1.00 93.38 107 PHE A C 1
ATOM 777 O O . PHE A 1 107 ? -12.811 -4.448 5.675 1.00 93.38 107 PHE A O 1
ATOM 784 N N . GLU A 1 108 ? -14.184 -2.704 5.448 1.00 95.06 108 GLU A N 1
ATOM 785 C CA . GLU A 1 108 ? -14.048 -2.635 3.994 1.00 95.06 108 GLU A CA 1
ATOM 786 C C . GLU A 1 108 ? -12.946 -1.642 3.625 1.00 95.06 108 GLU A C 1
ATOM 788 O O . GLU A 1 108 ? -12.915 -0.523 4.133 1.00 95.06 108 GLU A O 1
ATOM 793 N N . PHE A 1 109 ? -12.040 -2.061 2.743 1.00 92.94 109 PHE A N 1
ATOM 794 C CA . PHE A 1 109 ? -11.072 -1.171 2.121 1.00 92.94 109 PHE A CA 1
ATOM 795 C C . PHE A 1 109 ? -11.465 -0.996 0.661 1.00 92.94 109 PHE A C 1
ATOM 797 O O . PHE A 1 109 ? -11.657 -1.983 -0.053 1.00 92.94 109 PHE A O 1
ATOM 804 N N . LYS A 1 110 ? -11.570 0.258 0.233 1.00 92.81 110 LYS A N 1
ATOM 805 C CA . LYS A 1 110 ? -11.855 0.634 -1.144 1.00 92.81 110 LYS A CA 1
ATOM 806 C C . LYS A 1 110 ? -10.810 1.644 -1.581 1.00 92.81 110 LYS A C 1
ATOM 808 O O . LYS A 1 110 ? -10.541 2.591 -0.853 1.00 92.81 110 LYS A O 1
ATOM 813 N N . MET A 1 111 ? -10.273 1.430 -2.773 1.00 89.75 111 MET A N 1
ATOM 814 C CA . MET A 1 111 ? -9.381 2.364 -3.436 1.00 89.75 111 MET A CA 1
ATOM 815 C C . MET A 1 111 ? -9.850 2.575 -4.869 1.00 89.75 111 MET A C 1
ATOM 817 O O . MET A 1 111 ? -10.166 1.619 -5.582 1.00 89.75 111 MET A O 1
ATOM 821 N N . GLU A 1 112 ? -9.894 3.832 -5.284 1.00 90.38 112 GLU A N 1
ATOM 822 C CA . GLU A 1 112 ? -10.266 4.258 -6.620 1.00 90.38 112 GLU A CA 1
ATOM 823 C C . GLU A 1 112 ? -9.073 4.898 -7.328 1.00 90.38 112 GLU A C 1
ATOM 825 O O . GLU A 1 112 ? -8.326 5.691 -6.763 1.00 90.38 112 GLU A O 1
ATOM 830 N N . PHE A 1 113 ? -8.920 4.582 -8.612 1.00 88.81 113 PHE A N 1
ATOM 831 C CA . PHE A 1 113 ? -7.893 5.145 -9.485 1.00 88.81 113 PHE A CA 1
ATOM 832 C C . PHE A 1 113 ? -8.578 6.018 -10.541 1.00 88.81 113 PHE A C 1
ATOM 834 O O . PHE A 1 113 ? -8.900 5.521 -11.622 1.00 88.81 113 PHE A O 1
ATOM 841 N N . PRO A 1 114 ? -8.887 7.295 -10.247 1.00 89.88 114 PRO A N 1
ATOM 842 C CA . PRO A 1 114 ? -9.534 8.181 -11.201 1.00 89.88 114 PRO A CA 1
ATOM 843 C C . PRO A 1 114 ? -8.672 8.368 -12.452 1.00 89.88 114 PRO A C 1
ATOM 845 O O . PRO A 1 114 ? -7.509 8.783 -12.396 1.00 89.88 114 PRO A O 1
ATOM 848 N N . VAL A 1 115 ? -9.283 8.095 -13.603 1.00 90.31 115 VAL A N 1
ATOM 849 C CA . VAL A 1 115 ? -8.668 8.236 -14.923 1.00 90.31 115 VAL A CA 1
ATOM 850 C C . VAL A 1 115 ? -9.406 9.306 -15.714 1.00 90.31 115 VAL A C 1
ATOM 852 O O . VAL A 1 115 ? -10.622 9.248 -15.876 1.00 90.31 115 VAL A O 1
ATOM 855 N N . GLU A 1 116 ? -8.659 10.254 -16.271 1.00 92.75 116 GLU A N 1
ATOM 856 C CA . GLU A 1 116 ? -9.188 11.279 -17.170 1.00 92.75 116 GLU A CA 1
ATOM 857 C C . GLU A 1 116 ? -8.393 11.261 -18.475 1.00 92.75 116 GLU A C 1
ATOM 859 O O . GLU A 1 116 ? -7.162 11.341 -18.475 1.00 92.75 116 GLU A O 1
ATOM 864 N N . GLY A 1 117 ? -9.091 11.118 -19.605 1.00 90.38 117 GLY A N 1
ATOM 865 C CA . GLY A 1 117 ? -8.451 11.039 -20.922 1.00 90.38 117 GLY A CA 1
ATOM 866 C C . GLY A 1 117 ? -7.479 9.860 -21.072 1.00 90.38 117 GLY A C 1
ATOM 867 O O . GLY A 1 117 ? -6.523 9.958 -21.834 1.00 90.38 117 GLY A O 1
ATOM 868 N N . GLY A 1 118 ? -7.684 8.769 -20.322 1.00 86.00 118 GLY A N 1
ATOM 869 C CA . GLY A 1 118 ? -6.789 7.603 -20.313 1.00 86.00 118 GLY A CA 1
ATOM 870 C C . GLY A 1 118 ? -5.518 7.779 -19.474 1.00 86.00 118 GLY A C 1
ATOM 871 O O . GLY A 1 118 ? -4.645 6.918 -19.511 1.00 86.00 118 GLY A O 1
ATOM 872 N N . VAL A 1 119 ? -5.402 8.876 -18.720 1.00 83.81 119 VAL A N 1
ATOM 873 C CA . VAL A 1 119 ? -4.274 9.152 -17.826 1.00 83.81 119 VAL A CA 1
ATOM 874 C C . VAL A 1 119 ? -4.746 9.076 -16.380 1.00 83.81 119 VAL A C 1
ATOM 876 O O . VAL A 1 119 ? -5.754 9.689 -16.026 1.00 83.81 119 VAL A O 1
ATOM 879 N N . LEU A 1 120 ? -4.007 8.350 -15.540 1.00 82.38 120 LEU A N 1
ATOM 880 C CA . LEU A 1 120 ? -4.228 8.342 -14.097 1.00 82.38 120 LEU A CA 1
ATOM 881 C C . LEU A 1 120 ? -4.048 9.765 -13.549 1.00 82.38 120 LEU A C 1
ATOM 883 O O . LEU A 1 120 ? -2.994 10.374 -13.737 1.00 82.38 120 LEU A O 1
ATOM 887 N N . LYS A 1 121 ? -5.082 10.313 -12.909 1.00 83.56 121 LYS A N 1
ATOM 888 C CA . LYS A 1 121 ? -5.066 11.679 -12.355 1.00 83.56 121 LYS A CA 1
ATOM 889 C C . LYS A 1 121 ? -4.836 11.730 -10.857 1.00 83.56 121 LYS A C 1
ATOM 891 O O . LYS A 1 121 ? -4.526 12.792 -10.328 1.00 83.56 121 LYS A O 1
ATOM 896 N N . GLY A 1 122 ? -4.977 10.598 -10.192 1.00 70.62 122 GLY A N 1
ATOM 897 C CA . GLY A 1 122 ? -4.786 10.483 -8.764 1.00 70.62 122 GLY A CA 1
ATOM 898 C C . GLY A 1 122 ? -5.275 9.136 -8.278 1.00 70.62 122 GLY A C 1
ATOM 899 O O . GLY A 1 122 ? -5.402 8.187 -9.050 1.00 70.62 122 GLY A O 1
ATOM 900 N N . HIS A 1 123 ? -5.557 9.099 -6.993 1.00 69.50 123 HIS A N 1
ATOM 901 C CA . HIS A 1 123 ? -6.083 7.972 -6.247 1.00 69.50 123 HIS A CA 1
ATOM 902 C C . HIS A 1 123 ? -7.020 8.549 -5.176 1.00 69.50 123 HIS A C 1
ATOM 904 O O . HIS A 1 123 ? -6.764 9.657 -4.692 1.00 69.50 123 HIS A O 1
ATOM 910 N N . ILE A 1 124 ? -8.118 7.861 -4.862 1.00 59.75 124 ILE A N 1
ATOM 911 C CA . ILE A 1 124 ? -9.113 8.275 -3.856 1.00 59.75 1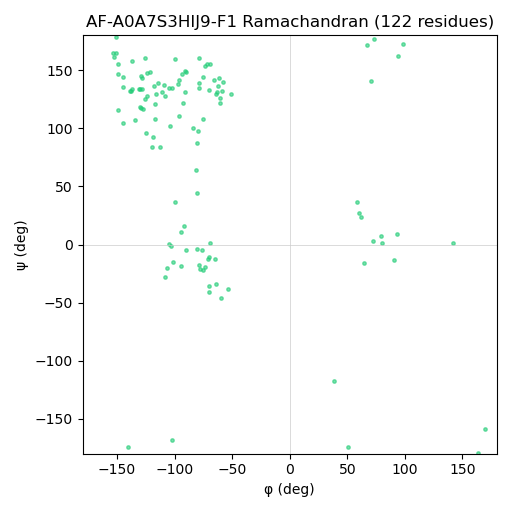24 ILE A CA 1
ATOM 912 C C . ILE A 1 124 ? -9.492 7.073 -2.998 1.00 59.75 124 ILE A C 1
ATOM 914 O O . ILE A 1 124 ? -9.627 5.970 -3.576 1.00 59.75 124 ILE A O 1
#

InterPro domains:
  IPR013320 Concanavalin A-like lectin/glucanase domain superfamily [SSF49899] (7-119)
  IPR037019 Glycoside hydrolase family 7, catalytic domain superfamily [G3DSA:2.70.100.10] (1-123)